Protein AF-A0A948V4L9-F1 (afdb_monomer_lite)

Secondary structure (DSSP, 8-state):
--HHHHHHHHHTS-HHHHHHHHHHHHHHHHHHHHHHHTHHHHTSPSP---HHHHHHHHHHTS-S-HHHHHHHHHHHHTSTTTS----

pLDDT: mean 74.15, std 16.55, range [39.12, 96.25]

Sequence (87 aa):
MSNISVNQQVSSLTVGELLELVHKAVREEVVHVLFESNSELIAEPPPVRNVDTIIEKMKATGKYKGSFLNSLRKGMEKSRTFGSTTQ

Radius of gyration: 25.58 Å; chains: 1; bounding box: 43×26×72 Å

Foldseek 3Di:
DPVVVVVVVLVPDDPVVNVVVVVVVVVVVVVVCVCVVCVVVVPPDDPPLALVVVLVVVVVVVPDDPVVSVVVSVVSCPDPRNHPPPD

Structure (mmCIF, N/CA/C/O backbone):
data_AF-A0A948V4L9-F1
#
_entry.id   AF-A0A948V4L9-F1
#
loop_
_atom_site.group_PDB
_atom_site.id
_atom_site.type_symbol
_atom_site.label_atom_id
_atom_site.label_alt_id
_atom_site.label_comp_id
_atom_site.label_asym_id
_atom_site.label_entity_id
_atom_site.label_seq_id
_atom_site.pdbx_PDB_ins_code
_atom_site.Cartn_x
_atom_site.Cartn_y
_atom_site.Cartn_z
_atom_site.occupancy
_atom_site.B_iso_or_equiv
_atom_site.auth_seq_id
_atom_site.auth_comp_id
_atom_site.auth_asym_id
_atom_site.auth_atom_id
_atom_site.pdbx_PDB_model_num
ATOM 1 N N . MET A 1 1 ? 3.788 -7.293 -51.031 1.00 42.97 1 MET A N 1
ATOM 2 C CA . MET A 1 1 ? 5.103 -7.094 -51.679 1.00 42.97 1 MET A CA 1
ATOM 3 C C . MET A 1 1 ? 5.923 -6.107 -50.846 1.00 42.97 1 MET A C 1
ATOM 5 O O . MET A 1 1 ? 6.029 -4.953 -51.226 1.00 42.97 1 MET A O 1
ATOM 9 N N . SER A 1 2 ? 6.466 -6.538 -49.699 1.00 50.44 2 SER A N 1
ATOM 10 C CA . SER A 1 2 ? 7.150 -5.624 -48.754 1.00 50.44 2 SER A CA 1
ATOM 11 C C . SER A 1 2 ? 8.524 -6.119 -48.270 1.00 50.44 2 SER A C 1
ATOM 13 O O . SER A 1 2 ? 9.227 -5.389 -47.584 1.00 50.44 2 SER A O 1
ATOM 15 N N . ASN A 1 3 ? 8.957 -7.324 -48.667 1.00 47.12 3 ASN A N 1
ATOM 16 C CA . ASN A 1 3 ? 10.205 -7.938 -48.176 1.00 47.12 3 ASN A CA 1
ATOM 17 C C . ASN A 1 3 ? 11.486 -7.430 -48.863 1.00 47.12 3 ASN A C 1
ATOM 19 O O . ASN A 1 3 ? 12.584 -7.700 -48.389 1.00 47.12 3 ASN A O 1
ATOM 23 N N . ILE A 1 4 ? 11.370 -6.705 -49.979 1.00 46.16 4 ILE A N 1
ATOM 24 C CA . ILE A 1 4 ? 12.533 -6.219 -50.742 1.00 46.16 4 ILE A CA 1
ATOM 25 C C . ILE A 1 4 ? 13.134 -4.965 -50.078 1.00 46.16 4 ILE A C 1
ATOM 27 O O . ILE A 1 4 ? 14.351 -4.805 -50.051 1.00 46.16 4 ILE A O 1
ATOM 31 N N . SER A 1 5 ? 12.296 -4.121 -49.460 1.00 53.38 5 SER A N 1
ATOM 32 C CA . SER A 1 5 ? 12.718 -2.838 -48.877 1.00 53.38 5 SER A CA 1
ATOM 33 C C . SER A 1 5 ? 13.541 -2.992 -47.594 1.00 53.38 5 SER A C 1
ATOM 35 O O . SER A 1 5 ? 14.460 -2.212 -47.369 1.00 53.38 5 SER A O 1
ATOM 37 N N . VAL A 1 6 ? 13.244 -4.003 -46.769 1.00 55.22 6 VAL A N 1
ATOM 38 C CA . VAL A 1 6 ? 13.963 -4.237 -45.504 1.00 55.22 6 VAL A CA 1
ATOM 39 C C . VAL A 1 6 ? 15.353 -4.818 -45.774 1.00 55.22 6 VAL A C 1
ATOM 41 O O . VAL A 1 6 ? 16.338 -4.342 -45.220 1.00 55.22 6 VAL A O 1
ATOM 44 N N . ASN A 1 7 ? 15.468 -5.781 -46.696 1.00 53.94 7 ASN A N 1
ATOM 45 C CA . ASN A 1 7 ? 16.761 -6.384 -47.039 1.00 53.94 7 ASN A CA 1
ATOM 46 C C . ASN A 1 7 ? 17.737 -5.382 -47.679 1.00 53.94 7 ASN A C 1
ATOM 48 O O . ASN A 1 7 ? 18.930 -5.422 -47.376 1.00 53.94 7 ASN A O 1
ATOM 52 N N . GLN A 1 8 ? 17.257 -4.451 -48.514 1.00 54.09 8 GLN A N 1
ATOM 53 C CA . GLN A 1 8 ? 18.115 -3.392 -49.063 1.00 54.09 8 GLN A CA 1
ATOM 54 C C . GLN A 1 8 ? 18.587 -2.394 -47.996 1.00 54.09 8 GLN A C 1
ATOM 56 O O . GLN A 1 8 ? 19.731 -1.957 -48.062 1.00 54.09 8 GLN A O 1
ATOM 61 N N . GLN A 1 9 ? 17.756 -2.079 -46.997 1.00 56.12 9 GLN A N 1
ATOM 62 C CA . GLN A 1 9 ? 18.121 -1.168 -45.906 1.00 56.12 9 GLN A CA 1
ATOM 63 C C . GLN A 1 9 ? 19.143 -1.778 -44.944 1.00 56.12 9 GLN A C 1
ATOM 65 O O . GLN A 1 9 ? 20.060 -1.080 -44.530 1.00 56.12 9 GLN A O 1
ATOM 70 N N . VAL A 1 10 ? 19.040 -3.074 -44.630 1.00 58.34 10 VAL A N 1
ATOM 71 C CA . VAL A 1 10 ? 19.999 -3.765 -43.747 1.00 58.34 10 VAL A CA 1
ATOM 72 C C . VAL A 1 10 ? 21.372 -3.920 -44.416 1.00 58.34 10 VAL A C 1
ATOM 74 O O . VAL A 1 10 ? 22.398 -3.825 -43.749 1.00 58.34 10 VAL A O 1
ATOM 77 N N . SER A 1 11 ? 21.400 -4.086 -45.743 1.00 63.00 11 SER A N 1
ATOM 78 C CA . SER A 1 11 ? 22.638 -4.234 -46.528 1.00 63.00 11 SER A CA 1
ATOM 79 C C . SER A 1 11 ? 23.496 -2.963 -46.582 1.00 63.00 11 SER A C 1
ATOM 81 O O . SER A 1 11 ? 24.684 -3.046 -46.881 1.00 63.00 11 SER A O 1
ATOM 83 N N . SER A 1 12 ? 22.901 -1.791 -46.328 1.00 72.31 12 SER A N 1
ATOM 84 C CA . SER A 1 12 ? 23.597 -0.496 -46.299 1.00 72.31 12 SER A CA 1
ATOM 85 C C . SER A 1 12 ? 24.073 -0.074 -44.909 1.00 72.31 12 SER A C 1
ATOM 87 O O . SER A 1 12 ? 24.707 0.972 -44.788 1.00 72.31 12 SER A O 1
ATOM 89 N N . LEU A 1 13 ? 23.755 -0.849 -43.869 1.00 74.00 13 LEU A N 1
ATOM 90 C CA . LEU A 1 13 ? 24.142 -0.532 -42.500 1.00 74.00 13 LEU A CA 1
ATOM 91 C C . LEU A 1 13 ? 25.578 -0.959 -42.230 1.00 74.00 13 LEU A C 1
ATOM 93 O O . LEU A 1 13 ? 26.041 -2.024 -42.646 1.00 74.00 13 LEU A O 1
ATOM 97 N N . THR A 1 14 ? 26.270 -0.139 -41.457 1.00 83.19 14 THR A N 1
ATOM 98 C CA . THR A 1 14 ? 27.519 -0.549 -40.829 1.00 83.19 14 THR A CA 1
ATOM 99 C C . THR A 1 14 ? 27.256 -1.651 -39.799 1.00 83.19 14 THR A C 1
ATOM 101 O O . THR A 1 14 ? 26.153 -1.807 -39.271 1.00 83.19 14 THR A O 1
ATOM 104 N N . VAL A 1 15 ? 28.300 -2.409 -39.456 1.00 80.19 15 VAL A N 1
ATOM 105 C CA . VAL A 1 15 ? 28.218 -3.458 -38.424 1.00 80.19 15 VAL A CA 1
ATOM 106 C C . VAL A 1 15 ? 27.714 -2.900 -37.083 1.00 80.19 15 VAL A C 1
ATOM 108 O O . VAL A 1 15 ? 26.991 -3.591 -36.371 1.00 80.19 15 VAL A O 1
ATOM 111 N N . GLY A 1 16 ? 28.053 -1.647 -36.754 1.00 81.50 16 GLY A N 1
ATOM 112 C CA . GLY A 1 16 ? 27.589 -0.976 -35.537 1.00 81.50 16 GLY A CA 1
ATOM 113 C C . GLY A 1 16 ? 26.083 -0.715 -35.540 1.00 81.50 16 GLY A C 1
ATOM 114 O O . GLY A 1 16 ? 25.400 -1.071 -34.585 1.00 81.50 16 GLY A O 1
ATOM 115 N N . GLU A 1 17 ? 25.552 -0.178 -36.637 1.00 76.19 17 GLU A N 1
ATOM 116 C CA . GLU A 1 17 ? 24.114 0.089 -36.783 1.00 76.19 17 GLU A CA 1
ATOM 117 C C . GLU A 1 17 ? 23.292 -1.208 -36.814 1.00 76.19 17 GLU A C 1
ATOM 119 O O . GLU A 1 17 ? 22.200 -1.281 -36.246 1.00 76.19 17 GLU A O 1
ATOM 124 N N . LEU A 1 18 ? 23.838 -2.270 -37.415 1.00 81.44 18 LEU A N 1
ATOM 125 C CA . LEU A 1 18 ? 23.229 -3.597 -37.373 1.00 81.44 18 LEU A CA 1
ATOM 126 C C . LEU A 1 18 ? 23.165 -4.142 -35.939 1.00 81.44 18 LEU A C 1
ATOM 128 O O . LEU A 1 18 ? 22.135 -4.673 -35.522 1.00 81.44 18 LEU A O 1
ATOM 132 N N . LEU A 1 19 ? 24.249 -3.992 -35.173 1.00 80.19 19 LEU A N 1
ATOM 133 C CA . LEU A 1 19 ? 24.310 -4.437 -33.783 1.00 80.19 19 LEU A CA 1
ATOM 134 C C . LEU A 1 19 ? 23.319 -3.664 -32.897 1.00 80.19 19 LEU A C 1
ATOM 136 O O . LEU A 1 19 ? 22.663 -4.264 -32.047 1.00 80.19 19 LEU A O 1
ATOM 140 N N . GLU A 1 20 ? 23.157 -2.358 -33.118 1.00 81.25 20 GLU A N 1
ATOM 141 C CA . GLU A 1 20 ? 22.158 -1.545 -32.414 1.00 81.25 20 GLU A CA 1
ATOM 142 C C . GLU A 1 20 ? 20.723 -2.005 -32.694 1.00 81.25 20 GLU A C 1
ATOM 144 O O . GLU A 1 20 ? 19.921 -2.114 -31.761 1.00 81.25 20 GLU A O 1
ATOM 149 N N . LEU A 1 21 ? 20.399 -2.333 -33.948 1.00 82.06 21 LEU A N 1
ATOM 150 C CA . LEU A 1 21 ? 19.084 -2.868 -34.308 1.00 82.06 21 LEU A CA 1
ATOM 151 C C . LEU A 1 21 ? 18.821 -4.228 -33.660 1.00 82.06 21 LEU A C 1
ATOM 153 O O . LEU A 1 21 ? 17.734 -4.444 -33.121 1.00 82.06 21 LEU A O 1
ATOM 157 N N . VAL A 1 22 ? 19.818 -5.117 -33.657 1.00 80.69 22 VAL A N 1
ATOM 158 C CA . VAL A 1 22 ? 19.721 -6.414 -32.972 1.00 80.69 22 VAL A CA 1
ATOM 159 C C . VAL A 1 22 ? 19.503 -6.206 -31.474 1.00 80.69 22 VAL A C 1
ATOM 161 O O . VAL A 1 22 ? 18.590 -6.795 -30.902 1.00 80.69 22 VAL A O 1
ATOM 164 N N . HIS A 1 23 ? 20.270 -5.324 -30.832 1.00 79.19 23 HIS A N 1
ATOM 165 C CA . HIS A 1 23 ? 20.089 -5.017 -29.412 1.00 79.19 23 HIS A CA 1
ATOM 166 C C . HIS A 1 23 ? 18.712 -4.425 -29.101 1.00 79.19 23 HIS A C 1
ATOM 168 O O . HIS A 1 23 ? 18.138 -4.736 -28.055 1.00 79.19 23 HIS A O 1
ATOM 174 N N . LYS A 1 24 ? 18.173 -3.582 -29.985 1.00 77.44 24 LYS A N 1
ATOM 175 C CA . LYS A 1 24 ? 16.832 -3.017 -29.828 1.00 77.44 24 LYS A CA 1
ATOM 176 C C . LYS A 1 24 ? 15.758 -4.102 -29.915 1.00 77.44 24 LYS A C 1
ATOM 178 O O . LYS A 1 24 ? 14.923 -4.172 -29.020 1.00 77.44 24 LYS A O 1
ATOM 183 N N . ALA A 1 25 ? 15.834 -4.975 -30.920 1.00 77.56 25 ALA A N 1
ATOM 184 C CA . ALA A 1 25 ? 14.902 -6.088 -31.086 1.00 77.56 25 ALA A CA 1
ATOM 185 C C . ALA A 1 25 ? 14.953 -7.062 -29.897 1.00 77.56 25 ALA A C 1
ATOM 187 O O . ALA A 1 25 ? 13.918 -7.426 -29.349 1.00 77.56 25 ALA A O 1
ATOM 188 N N . VAL A 1 26 ? 16.157 -7.415 -29.429 1.00 81.69 26 VAL A N 1
ATOM 189 C CA . VAL A 1 26 ? 16.335 -8.270 -28.242 1.00 81.69 26 VAL A CA 1
ATOM 190 C C . VAL A 1 26 ? 15.751 -7.607 -26.993 1.00 81.69 26 VAL A C 1
ATOM 192 O O . VAL A 1 26 ? 15.114 -8.276 -26.185 1.00 81.69 26 VAL A O 1
ATOM 195 N N . ARG A 1 27 ? 15.934 -6.293 -26.817 1.00 74.44 27 ARG A N 1
ATOM 196 C CA . ARG A 1 27 ? 15.357 -5.559 -25.682 1.00 74.44 27 ARG A CA 1
ATOM 197 C C . ARG A 1 27 ? 13.831 -5.553 -25.726 1.00 74.44 27 ARG A C 1
ATOM 199 O O . ARG A 1 27 ? 13.212 -5.744 -24.685 1.00 74.44 27 ARG A O 1
ATOM 206 N N . GLU A 1 28 ? 13.246 -5.312 -26.895 1.00 72.06 28 GLU A N 1
ATOM 207 C CA . GLU A 1 28 ? 11.792 -5.327 -27.084 1.00 72.06 28 GLU A CA 1
ATOM 208 C C . GLU A 1 28 ? 11.213 -6.711 -26.779 1.00 72.06 28 GLU A C 1
ATOM 210 O O . GLU A 1 28 ? 10.257 -6.801 -26.015 1.00 72.06 28 GLU A O 1
ATOM 215 N N . GLU A 1 29 ? 11.855 -7.777 -27.258 1.00 74.50 29 GLU A N 1
ATOM 216 C CA . GLU A 1 29 ? 11.453 -9.158 -26.976 1.00 74.50 29 GLU A CA 1
ATOM 217 C C . GLU A 1 29 ? 11.555 -9.494 -25.482 1.00 74.50 29 GLU A C 1
ATOM 219 O O . GLU A 1 29 ? 10.619 -10.025 -24.890 1.00 74.50 29 GLU A O 1
ATOM 224 N N . VAL A 1 30 ? 12.662 -9.127 -24.826 1.00 73.19 30 VAL A N 1
ATOM 225 C CA . VAL A 1 30 ? 12.841 -9.352 -23.382 1.00 73.19 30 VAL A CA 1
ATOM 226 C C . VAL A 1 30 ? 11.768 -8.623 -22.576 1.00 73.19 30 VAL A C 1
ATOM 228 O O . VAL A 1 30 ? 11.225 -9.184 -21.627 1.00 73.19 30 VAL A O 1
ATOM 231 N N . VAL A 1 31 ? 11.442 -7.384 -22.947 1.00 70.44 31 VAL A N 1
ATOM 232 C CA . VAL A 1 31 ? 10.355 -6.633 -22.312 1.00 70.44 31 VAL A CA 1
ATOM 233 C C . VAL A 1 31 ? 9.020 -7.324 -22.574 1.00 70.44 31 VAL A C 1
ATOM 235 O O . VAL A 1 31 ? 8.275 -7.545 -21.629 1.00 70.44 31 VAL A O 1
ATOM 238 N N . HIS A 1 32 ? 8.729 -7.730 -23.806 1.00 73.12 32 HIS A N 1
ATOM 239 C CA . HIS A 1 32 ? 7.487 -8.421 -24.138 1.00 73.12 32 HIS A CA 1
ATOM 240 C C . HIS A 1 32 ? 7.306 -9.696 -23.307 1.00 73.12 32 HIS A C 1
ATOM 242 O O . HIS A 1 32 ? 6.303 -9.838 -22.612 1.00 73.12 32 HIS A O 1
ATOM 248 N N . VAL A 1 33 ? 8.333 -10.548 -23.256 1.00 75.00 33 VAL A N 1
ATOM 249 C CA . VAL A 1 33 ? 8.338 -11.779 -22.456 1.00 75.00 33 VAL A CA 1
ATOM 250 C C . VAL A 1 33 ? 8.167 -11.477 -20.970 1.00 75.00 33 VAL A C 1
ATOM 252 O O . VAL A 1 33 ? 7.400 -12.164 -20.300 1.00 75.00 33 VAL A O 1
ATOM 255 N N . LEU A 1 34 ? 8.829 -10.446 -20.432 1.00 68.88 34 LEU A N 1
ATOM 256 C CA . LEU A 1 34 ? 8.633 -10.040 -19.039 1.00 68.88 34 LEU A CA 1
ATOM 257 C C . LEU A 1 34 ? 7.199 -9.569 -18.784 1.00 68.88 34 LEU A C 1
ATOM 259 O O . LEU A 1 34 ? 6.632 -9.922 -17.757 1.00 68.88 34 LEU A O 1
ATOM 263 N N . PHE A 1 35 ? 6.595 -8.798 -19.680 1.00 64.88 35 PHE A N 1
ATOM 264 C CA . PHE A 1 35 ? 5.238 -8.286 -19.490 1.00 64.88 35 PHE A CA 1
ATOM 265 C C . PHE A 1 35 ? 4.167 -9.370 -19.682 1.00 64.88 35 PHE A C 1
ATOM 267 O O . PHE A 1 35 ? 3.194 -9.391 -18.933 1.00 64.88 35 PHE A O 1
ATOM 274 N N . GLU A 1 36 ? 4.361 -10.308 -20.606 1.00 65.44 36 GLU A N 1
ATOM 275 C CA . GLU A 1 36 ? 3.468 -11.457 -20.791 1.00 65.44 36 GLU A CA 1
ATOM 276 C C . GLU A 1 36 ? 3.585 -12.458 -19.638 1.00 65.44 36 GLU A C 1
ATOM 278 O O . GLU A 1 36 ? 2.571 -12.884 -19.078 1.00 65.44 36 GLU A O 1
ATOM 283 N N . SER A 1 37 ? 4.816 -12.765 -19.216 1.00 60.50 37 SER A N 1
ATOM 284 C CA . SER A 1 37 ? 5.085 -13.691 -18.104 1.00 60.50 37 SER A CA 1
ATOM 285 C C . SER A 1 37 ? 4.679 -13.119 -16.744 1.00 60.50 37 SER A C 1
ATOM 287 O O . SER A 1 37 ? 4.443 -13.879 -15.813 1.00 60.50 37 SER A O 1
ATOM 289 N N . ASN A 1 38 ? 4.594 -11.790 -16.617 1.00 55.12 38 ASN A N 1
ATOM 290 C CA . ASN A 1 38 ? 4.148 -11.093 -15.406 1.00 55.12 38 ASN A CA 1
ATOM 291 C C . ASN A 1 38 ? 2.767 -10.445 -15.580 1.00 55.12 38 ASN A C 1
ATOM 293 O O . ASN A 1 38 ? 2.409 -9.544 -14.820 1.00 55.12 38 ASN A O 1
ATOM 297 N N . SER A 1 39 ? 1.974 -10.896 -16.554 1.00 55.03 39 SER A N 1
ATOM 298 C CA . SER A 1 39 ? 0.598 -10.425 -16.750 1.00 55.03 39 SER A CA 1
ATOM 299 C C . SER A 1 39 ? -0.257 -10.579 -15.482 1.00 55.03 39 SER A C 1
ATOM 301 O O . SER A 1 39 ? -1.112 -9.737 -15.218 1.00 55.03 39 SER A O 1
ATOM 303 N N . GLU A 1 40 ? 0.051 -11.564 -14.633 1.00 54.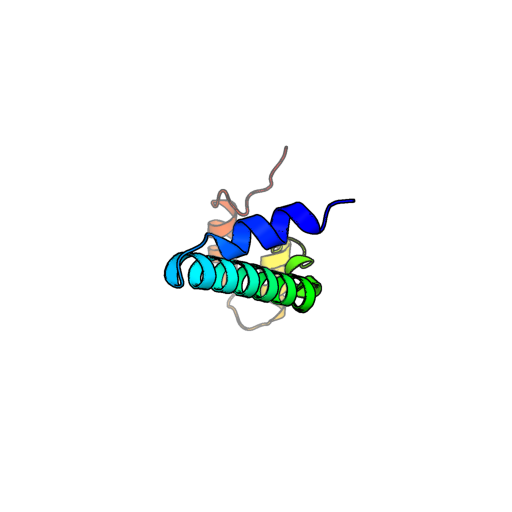53 40 GLU A N 1
ATOM 304 C CA . GLU A 1 40 ? -0.555 -11.746 -13.307 1.00 54.53 40 GLU A CA 1
ATOM 305 C C . GLU A 1 40 ? -0.149 -10.664 -12.284 1.00 54.53 40 GLU A C 1
ATOM 307 O O . GLU A 1 40 ? -0.988 -10.244 -11.492 1.00 54.53 40 GLU A O 1
ATOM 312 N N . LEU A 1 41 ? 1.090 -10.147 -12.326 1.00 51.91 41 LEU A N 1
ATOM 313 C CA . LEU A 1 41 ? 1.554 -9.048 -11.455 1.00 51.91 41 LEU A CA 1
ATOM 314 C C . LEU A 1 41 ? 1.030 -7.680 -11.911 1.00 51.91 41 LEU A C 1
ATOM 316 O O . LEU A 1 41 ? 0.828 -6.783 -11.096 1.00 51.91 41 LEU A O 1
ATOM 320 N N . ILE A 1 42 ? 0.822 -7.503 -13.219 1.00 54.06 42 ILE A N 1
ATOM 321 C CA . ILE A 1 42 ? 0.277 -6.265 -13.801 1.00 54.06 42 ILE A CA 1
ATOM 322 C C . ILE A 1 42 ? -1.246 -6.199 -13.602 1.00 54.06 42 ILE A C 1
ATOM 324 O O . ILE A 1 42 ? -1.807 -5.109 -13.485 1.00 54.06 42 ILE A O 1
ATOM 328 N N . ALA A 1 43 ? -1.909 -7.356 -13.525 1.00 52.75 43 ALA A N 1
ATOM 329 C CA . ALA A 1 43 ? -3.330 -7.474 -13.218 1.00 52.75 43 ALA A CA 1
ATOM 330 C C . ALA A 1 43 ? -3.652 -7.341 -11.720 1.00 52.75 43 ALA A C 1
ATOM 332 O O . ALA A 1 43 ? -4.833 -7.380 -11.356 1.00 52.75 43 ALA A O 1
ATOM 333 N N . GLU A 1 44 ? -2.653 -7.176 -10.842 1.00 51.00 44 GLU A N 1
ATOM 334 C CA . GLU A 1 44 ? -2.942 -6.911 -9.440 1.00 51.00 44 GLU A CA 1
ATOM 335 C C . GLU A 1 44 ? -3.690 -5.574 -9.322 1.00 51.00 44 GLU A C 1
ATOM 337 O O . GLU A 1 44 ? -3.208 -4.535 -9.793 1.00 51.00 44 GLU A O 1
ATOM 342 N N . PRO A 1 45 ? -4.890 -5.566 -8.710 1.00 55.72 45 PRO A N 1
ATOM 343 C CA . PRO A 1 45 ? -5.619 -4.332 -8.496 1.00 55.72 45 PRO A CA 1
ATOM 344 C C . PRO A 1 45 ? -4.715 -3.368 -7.724 1.00 55.72 45 PRO A C 1
ATOM 346 O O . PRO A 1 45 ? -3.963 -3.809 -6.846 1.00 55.72 45 PRO A O 1
ATOM 349 N N . PRO A 1 46 ? -4.775 -2.057 -8.027 1.00 59.78 46 PRO A N 1
ATOM 350 C CA . PRO A 1 46 ? -3.911 -1.079 -7.386 1.00 59.78 46 PRO A CA 1
ATOM 351 C C . PRO A 1 46 ? -3.951 -1.287 -5.869 1.00 59.78 46 PRO A C 1
ATOM 353 O O . PRO A 1 46 ? -5.035 -1.547 -5.329 1.00 59.78 46 PRO A O 1
ATOM 356 N N . PRO A 1 47 ? -2.795 -1.193 -5.181 1.00 65.31 47 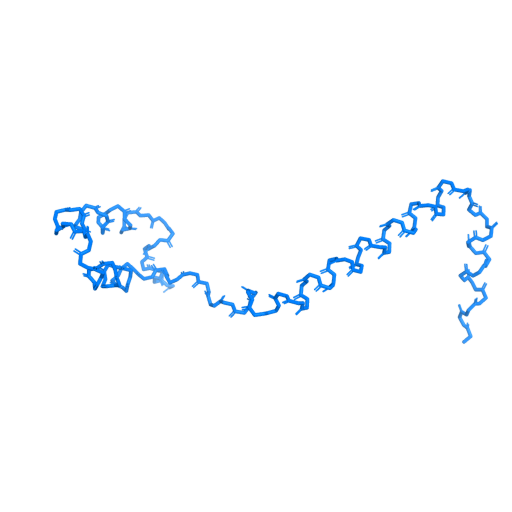PRO A N 1
ATOM 357 C CA . PRO A 1 47 ? -2.684 -1.559 -3.776 1.00 65.31 47 PRO A CA 1
ATOM 358 C C . PRO A 1 47 ? -3.806 -0.892 -2.994 1.00 65.31 47 PRO A C 1
ATOM 360 O O . PRO A 1 47 ? -4.031 0.307 -3.163 1.00 65.31 47 PRO A O 1
ATOM 363 N N . VAL A 1 48 ? -4.535 -1.687 -2.200 1.00 63.78 48 VAL A N 1
ATOM 364 C CA . VAL A 1 48 ? -5.752 -1.263 -1.495 1.00 63.78 48 VAL A CA 1
ATOM 365 C C . VAL A 1 48 ? -5.496 0.074 -0.806 1.00 63.78 48 VAL A C 1
ATOM 367 O O . VAL A 1 48 ? -4.790 0.126 0.190 1.00 63.78 48 VAL A O 1
ATOM 370 N N . ARG A 1 49 ? -6.049 1.167 -1.342 1.00 74.31 49 ARG A N 1
ATOM 371 C CA . ARG A 1 49 ? -5.810 2.525 -0.813 1.00 74.31 49 ARG A CA 1
ATOM 372 C C . ARG A 1 49 ? -6.722 2.873 0.359 1.00 74.31 49 ARG A C 1
ATOM 374 O O . ARG A 1 49 ? -6.582 3.935 0.951 1.00 74.31 49 ARG A O 1
ATOM 381 N N . ASN A 1 50 ? -7.654 1.981 0.689 1.00 84.31 50 ASN A N 1
ATOM 382 C CA . ASN A 1 50 ? -8.588 2.165 1.783 1.00 84.31 50 ASN A CA 1
ATOM 383 C C . ASN A 1 50 ? -7.884 1.919 3.130 1.00 84.31 50 ASN A C 1
ATOM 385 O O . ASN A 1 50 ? -7.414 0.812 3.412 1.00 84.31 50 ASN A O 1
ATOM 389 N N . VAL A 1 51 ? -7.832 2.965 3.960 1.00 87.75 51 VAL A N 1
ATOM 390 C CA . VAL A 1 51 ? -7.213 2.932 5.292 1.00 87.75 51 VAL A CA 1
ATOM 391 C C . VAL A 1 51 ? -7.854 1.872 6.184 1.00 87.75 51 VAL A C 1
ATOM 393 O O . VAL A 1 51 ? -7.131 1.139 6.855 1.00 87.75 51 VAL A O 1
ATOM 396 N N . ASP A 1 52 ? -9.181 1.743 6.175 1.00 89.31 52 ASP A N 1
ATOM 397 C CA . ASP A 1 52 ? -9.890 0.775 7.015 1.00 89.31 52 ASP A CA 1
ATOM 398 C C . ASP A 1 52 ? -9.489 -0.652 6.673 1.00 89.31 52 ASP A C 1
ATOM 400 O O . ASP A 1 52 ? -9.082 -1.400 7.562 1.00 89.31 52 ASP A O 1
ATOM 404 N N . THR A 1 53 ? -9.472 -0.997 5.384 1.00 88.25 53 THR A N 1
ATOM 405 C CA . THR A 1 53 ? -9.082 -2.340 4.941 1.00 88.25 53 THR A CA 1
ATOM 406 C C . THR A 1 53 ? -7.629 -2.666 5.297 1.00 88.25 53 THR A C 1
ATOM 408 O O . THR A 1 53 ? -7.329 -3.793 5.697 1.00 88.25 53 THR A O 1
ATOM 411 N N . ILE A 1 54 ? -6.708 -1.702 5.180 1.00 89.00 54 ILE A N 1
ATOM 412 C CA . ILE A 1 54 ? -5.309 -1.907 5.586 1.00 89.00 54 ILE A CA 1
ATOM 413 C C . ILE A 1 54 ? -5.225 -2.149 7.097 1.00 89.00 54 ILE A C 1
ATOM 415 O O . ILE A 1 54 ? -4.586 -3.109 7.534 1.00 89.00 54 ILE A O 1
ATOM 419 N N . ILE A 1 55 ? -5.880 -1.308 7.901 1.00 92.88 55 ILE A N 1
ATOM 420 C CA . ILE A 1 55 ? -5.839 -1.416 9.362 1.00 92.88 55 ILE A CA 1
ATOM 421 C C . ILE A 1 55 ? -6.483 -2.723 9.837 1.00 92.88 55 ILE A C 1
ATOM 423 O O . ILE A 1 55 ? -5.942 -3.365 10.739 1.00 92.88 55 ILE A O 1
ATOM 427 N N . GLU A 1 56 ? -7.578 -3.162 9.216 1.00 92.50 56 GLU A N 1
ATOM 428 C CA . GLU A 1 56 ? -8.206 -4.458 9.490 1.00 92.50 56 GLU A CA 1
ATOM 429 C C . GLU A 1 56 ? -7.265 -5.624 9.190 1.00 92.50 56 GLU A C 1
ATOM 431 O O . GLU A 1 56 ? -7.050 -6.472 10.061 1.00 92.50 56 GLU A O 1
ATOM 436 N N . LYS A 1 57 ? -6.632 -5.637 8.009 1.00 91.50 57 LYS A N 1
ATOM 437 C CA . LYS A 1 57 ? -5.658 -6.677 7.643 1.00 91.50 57 LYS A CA 1
ATOM 438 C C . LYS A 1 57 ? -4.471 -6.703 8.604 1.00 91.50 57 LYS A C 1
ATOM 440 O O . LYS A 1 57 ? -4.057 -7.775 9.038 1.00 91.50 57 LYS A O 1
ATOM 445 N N . MET A 1 58 ? -3.944 -5.542 8.992 1.00 92.94 58 MET A N 1
ATOM 446 C CA . MET A 1 58 ? -2.840 -5.462 9.954 1.00 92.94 58 MET A CA 1
ATOM 447 C C . MET A 1 58 ? -3.254 -5.923 11.352 1.00 92.94 58 MET A C 1
ATOM 449 O O . MET A 1 58 ? -2.502 -6.657 11.997 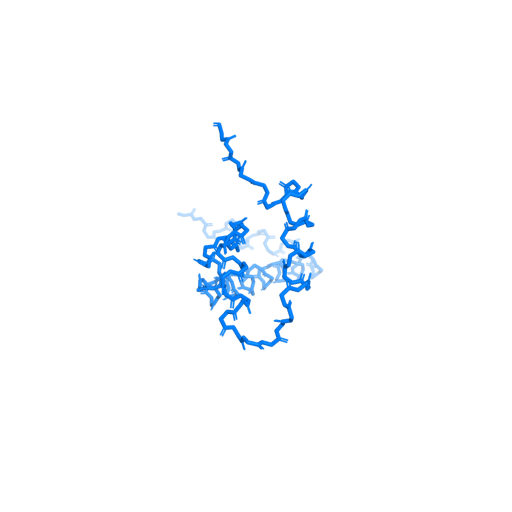1.00 92.94 58 MET A O 1
ATOM 453 N N . LYS A 1 59 ? -4.456 -5.555 11.806 1.00 94.25 59 LYS A N 1
ATOM 454 C CA . LYS A 1 59 ? -5.021 -6.025 13.076 1.00 94.25 59 LYS A CA 1
ATOM 455 C C . LYS A 1 59 ? -5.201 -7.546 13.078 1.00 94.25 59 LYS A C 1
ATOM 457 O O . LYS A 1 59 ? -4.852 -8.180 14.070 1.00 94.25 59 LYS A O 1
ATOM 462 N N . ALA A 1 60 ? -5.654 -8.127 11.965 1.00 94.25 60 ALA A N 1
ATOM 463 C CA . ALA A 1 60 ? -5.839 -9.571 11.811 1.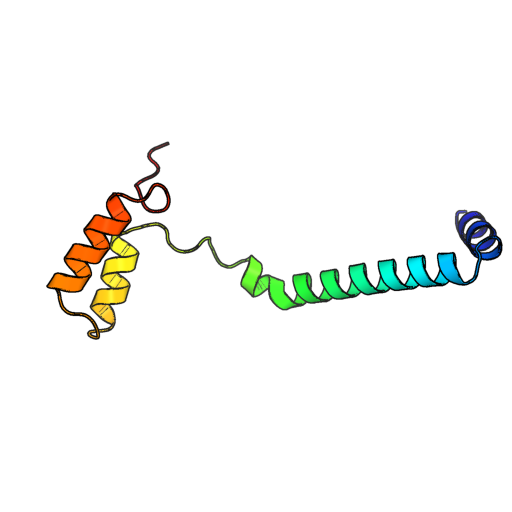00 94.25 60 ALA A CA 1
ATOM 464 C C . ALA A 1 60 ? -4.534 -10.373 11.964 1.00 94.25 60 ALA A C 1
ATOM 466 O O . ALA A 1 60 ? -4.574 -11.532 12.362 1.00 94.25 60 ALA A O 1
ATOM 467 N N . THR A 1 61 ? -3.367 -9.763 11.720 1.00 93.75 61 THR A N 1
ATOM 468 C CA . THR A 1 61 ? -2.076 -10.442 11.935 1.00 93.75 61 THR A CA 1
ATOM 469 C C . THR A 1 61 ? -1.732 -10.664 13.410 1.00 93.75 61 THR A C 1
ATOM 471 O O . THR A 1 61 ? -0.854 -11.469 13.706 1.00 93.75 61 THR A O 1
ATOM 474 N N . GLY A 1 62 ? -2.338 -9.908 14.334 1.00 94.31 62 GLY A N 1
ATOM 475 C CA . GLY A 1 62 ? -2.012 -9.943 15.765 1.00 94.31 62 GLY A CA 1
ATOM 476 C C . GLY A 1 62 ? -0.601 -9.451 16.130 1.00 94.31 62 GLY A C 1
ATOM 477 O O . GLY A 1 62 ? -0.242 -9.444 17.304 1.00 94.31 62 GLY A O 1
ATOM 478 N N . LYS A 1 63 ? 0.207 -9.013 15.154 1.00 95.19 63 LYS A N 1
ATOM 479 C CA . LYS A 1 63 ? 1.622 -8.641 15.354 1.00 95.19 63 LYS A CA 1
ATOM 480 C C . LYS A 1 63 ? 1.822 -7.227 15.901 1.00 95.19 63 LYS A C 1
ATOM 482 O O . LYS A 1 63 ? 2.923 -6.880 16.322 1.00 95.19 63 LYS A O 1
ATOM 487 N N . TYR A 1 64 ? 0.783 -6.397 15.877 1.00 95.75 64 TYR A N 1
ATOM 488 C CA . TYR A 1 64 ? 0.892 -4.964 16.132 1.00 95.75 64 TYR A CA 1
ATOM 489 C C . TYR A 1 64 ? 0.047 -4.528 17.327 1.00 95.75 64 TYR A C 1
ATOM 491 O O . TYR A 1 64 ? -1.112 -4.912 17.472 1.00 95.75 64 TYR A O 1
ATOM 499 N N . LYS A 1 65 ? 0.622 -3.662 18.169 1.00 95.44 65 LYS A N 1
ATOM 500 C CA . LYS A 1 65 ? -0.082 -3.049 19.303 1.00 95.44 65 LYS A CA 1
ATOM 501 C C . LYS A 1 65 ? -1.144 -2.061 18.809 1.00 95.44 65 LYS A C 1
ATOM 503 O O . LYS A 1 65 ? -0.925 -1.345 17.833 1.00 95.44 65 LYS A O 1
ATOM 508 N N . GLY A 1 66 ? -2.256 -1.942 19.539 1.00 94.31 66 GLY A N 1
ATOM 509 C CA . GLY A 1 66 ? -3.346 -1.022 19.184 1.00 94.31 66 GLY A CA 1
ATOM 510 C C . GLY A 1 66 ? -2.910 0.445 19.076 1.00 94.31 66 GLY A C 1
ATOM 511 O O . GLY A 1 66 ? -3.340 1.152 18.171 1.00 94.31 66 GLY A O 1
ATOM 512 N N . SER A 1 67 ? -1.985 0.894 19.931 1.00 95.94 67 SER A N 1
ATOM 513 C CA . SER A 1 67 ? -1.422 2.250 19.859 1.00 95.94 67 SER A CA 1
ATOM 514 C C . SER A 1 67 ? -0.661 2.512 18.556 1.00 95.94 67 SER A C 1
ATOM 516 O O . SER A 1 67 ? -0.786 3.593 17.986 1.00 95.94 67 SER A O 1
ATOM 518 N N . PHE A 1 68 ? 0.074 1.518 18.049 1.00 96.25 68 PHE A N 1
ATOM 519 C CA . PHE A 1 68 ? 0.762 1.608 16.762 1.00 96.25 68 PHE A CA 1
ATOM 520 C C . PHE A 1 68 ? -0.239 1.696 15.607 1.00 96.25 68 PHE A C 1
ATOM 522 O O . PHE A 1 68 ? -0.124 2.589 14.773 1.00 96.25 68 PHE A O 1
ATOM 529 N N . LEU A 1 69 ? -1.257 0.828 15.598 1.00 96.19 69 LEU A N 1
ATOM 530 C CA . LEU A 1 69 ? -2.296 0.835 14.562 1.00 96.19 69 LEU A CA 1
ATOM 531 C C . LEU A 1 69 ? -3.058 2.170 14.523 1.00 96.19 69 LEU A C 1
ATOM 533 O O . LEU A 1 69 ? -3.338 2.687 13.445 1.00 96.19 69 LEU A O 1
ATOM 537 N N . ASN A 1 70 ? -3.320 2.776 15.684 1.00 95.81 70 ASN A N 1
ATOM 538 C CA . ASN A 1 70 ? -3.963 4.090 15.773 1.00 95.81 70 ASN A CA 1
ATOM 539 C C . ASN A 1 70 ? -3.083 5.220 15.217 1.00 95.81 70 ASN A C 1
ATOM 541 O O . ASN A 1 70 ? -3.583 6.109 14.526 1.00 95.81 70 ASN A O 1
ATOM 545 N N . SER A 1 71 ? -1.779 5.204 15.506 1.00 95.81 71 SER A N 1
ATOM 546 C CA . SER A 1 71 ? -0.834 6.180 14.945 1.00 95.81 71 SER A CA 1
ATOM 547 C C . SER A 1 71 ? -0.675 6.012 13.435 1.00 95.81 71 SER A C 1
ATOM 549 O O . SER A 1 71 ? -0.652 7.005 12.708 1.00 95.81 71 SER A O 1
ATOM 551 N N . LEU A 1 72 ? -0.626 4.765 12.959 1.00 93.38 72 LEU A N 1
ATOM 552 C CA . LEU A 1 72 ? -0.541 4.442 11.539 1.00 93.38 72 LEU A CA 1
ATOM 553 C C . LEU A 1 72 ? -1.775 4.940 10.778 1.00 93.38 72 LEU A C 1
ATOM 555 O O . LEU A 1 72 ? -1.627 5.658 9.792 1.00 93.38 72 LEU A O 1
ATOM 559 N N . ARG A 1 73 ? -2.978 4.653 11.293 1.00 93.19 73 ARG A N 1
ATOM 560 C CA . ARG A 1 73 ? -4.251 5.148 10.749 1.00 93.19 73 ARG A CA 1
ATOM 561 C C . ARG A 1 73 ? -4.239 6.668 10.571 1.00 93.19 73 ARG A C 1
ATOM 563 O O . ARG A 1 73 ? -4.462 7.153 9.467 1.00 93.19 73 ARG A O 1
ATOM 570 N N . LYS A 1 74 ? -3.869 7.411 11.620 1.00 92.19 74 LYS A N 1
ATOM 571 C CA . LYS A 1 74 ? -3.767 8.882 11.576 1.00 92.19 74 LYS A CA 1
ATOM 572 C C . LYS A 1 74 ? -2.761 9.383 10.537 1.00 92.19 74 LYS A C 1
ATOM 574 O O . LYS A 1 74 ? -2.967 10.442 9.953 1.00 92.19 74 LYS A O 1
ATOM 579 N N . GLY A 1 75 ? -1.648 8.673 10.346 1.00 91.06 75 GLY A N 1
ATOM 580 C CA . GLY A 1 75 ? -0.650 9.017 9.329 1.00 91.06 75 GLY A CA 1
ATOM 581 C C . GLY A 1 75 ? -1.172 8.797 7.910 1.00 91.06 75 GLY A C 1
ATOM 582 O O . GLY A 1 75 ? -0.963 9.636 7.036 1.00 91.06 75 GLY A O 1
ATOM 583 N N . MET A 1 76 ? -1.900 7.703 7.699 1.00 90.19 76 MET A N 1
ATOM 584 C CA . MET A 1 76 ? -2.488 7.366 6.405 1.00 90.19 76 MET A CA 1
ATOM 585 C C . MET A 1 76 ? -3.643 8.299 6.029 1.00 90.19 76 MET A C 1
ATOM 587 O O . MET A 1 76 ? -3.673 8.780 4.903 1.00 90.19 76 MET A O 1
ATOM 591 N N . GLU A 1 77 ? -4.528 8.641 6.967 1.00 88.00 77 GLU A N 1
ATOM 592 C CA . GLU A 1 77 ? -5.635 9.590 6.743 1.00 88.00 77 GLU A CA 1
ATOM 593 C C . GLU A 1 77 ? -5.144 10.991 6.343 1.00 88.00 77 GLU A C 1
ATOM 595 O O . GLU A 1 77 ? -5.816 11.705 5.604 1.00 88.00 77 GLU A O 1
ATOM 600 N N . LYS A 1 78 ? -3.946 11.384 6.791 1.00 85.62 78 LYS A N 1
ATOM 601 C CA . LYS A 1 78 ? -3.300 12.649 6.402 1.00 85.62 78 LYS A CA 1
ATOM 602 C C . LYS A 1 78 ? -2.584 12.579 5.052 1.00 85.62 78 LYS A C 1
ATOM 604 O O . LYS A 1 78 ? -2.163 13.612 4.531 1.00 85.62 78 LYS A O 1
ATOM 609 N N . SER A 1 79 ? -2.391 11.383 4.501 1.00 82.06 79 SER A N 1
ATOM 610 C CA . SER A 1 79 ? -1.681 11.189 3.243 1.00 82.06 79 SER A CA 1
ATOM 611 C C . SER A 1 79 ? -2.605 11.414 2.051 1.00 82.06 79 SER A C 1
ATOM 613 O O . SER A 1 79 ? -3.685 10.833 1.960 1.00 82.06 79 SER A O 1
ATOM 615 N N . ARG A 1 80 ? -2.121 12.176 1.063 1.00 71.44 80 ARG A N 1
ATOM 616 C CA . ARG A 1 80 ? -2.804 12.373 -0.231 1.00 71.44 80 ARG A CA 1
ATOM 617 C C . ARG A 1 80 ? -3.001 11.062 -1.006 1.00 71.44 80 ARG A C 1
ATOM 619 O O . ARG A 1 80 ? -3.801 11.021 -1.929 1.00 71.44 80 ARG A O 1
ATOM 626 N N . THR A 1 81 ? -2.273 10.010 -0.634 1.00 73.56 81 THR A N 1
ATOM 627 C CA . THR A 1 81 ? -2.291 8.695 -1.289 1.00 73.56 81 THR A CA 1
ATOM 628 C C . THR A 1 81 ? -3.387 7.767 -0.756 1.00 73.56 81 THR A C 1
ATOM 630 O O . THR A 1 81 ? -3.851 6.900 -1.493 1.00 73.56 81 THR A O 1
ATOM 633 N N . PHE A 1 82 ? -3.783 7.927 0.512 1.00 72.12 82 PHE A N 1
ATOM 634 C CA . PHE A 1 82 ? -4.683 7.004 1.224 1.00 72.12 82 PHE A CA 1
ATOM 635 C C . PHE A 1 82 ? -5.979 7.671 1.712 1.00 72.12 82 PHE A C 1
ATOM 637 O O . PHE A 1 82 ? -6.847 6.999 2.261 1.00 72.12 82 PHE A O 1
ATOM 644 N N . GLY A 1 83 ? -6.136 8.983 1.510 1.00 55.91 83 GLY A N 1
ATOM 645 C CA . GLY A 1 83 ? -7.393 9.680 1.769 1.00 55.91 83 GLY A CA 1
ATOM 646 C C . GLY A 1 83 ? -8.514 9.203 0.842 1.00 55.91 83 GLY A C 1
ATOM 647 O O . GLY A 1 83 ? -8.269 8.838 -0.311 1.00 55.91 83 GLY A O 1
ATOM 648 N N . SER A 1 84 ? -9.754 9.228 1.339 1.00 53.56 84 SER A N 1
ATOM 649 C CA . SER A 1 84 ? -10.953 9.020 0.528 1.00 53.56 84 SER A CA 1
ATOM 650 C C . SER A 1 84 ? -10.914 9.981 -0.655 1.00 53.56 84 SER A C 1
ATOM 652 O O . SER A 1 84 ? -11.106 11.186 -0.498 1.00 53.56 84 SER A O 1
ATOM 654 N N . THR A 1 85 ? -10.635 9.454 -1.845 1.00 46.28 85 THR A N 1
ATOM 655 C CA . THR A 1 85 ? -10.916 10.165 -3.087 1.00 46.28 85 THR A CA 1
ATOM 656 C C . THR A 1 85 ? -12.434 10.179 -3.224 1.00 46.28 85 THR A C 1
ATOM 658 O O . THR A 1 85 ? -13.017 9.321 -3.877 1.00 46.28 85 THR A O 1
ATOM 661 N N . THR A 1 86 ? -13.084 11.109 -2.528 1.00 42.16 86 THR A N 1
ATOM 662 C CA . THR A 1 86 ? -14.353 11.647 -3.002 1.00 42.16 86 THR A CA 1
ATOM 663 C C . THR A 1 86 ? -13.985 12.370 -4.294 1.00 42.16 86 THR A C 1
ATOM 665 O O . THR A 1 86 ? -13.290 13.387 -4.250 1.00 42.16 86 THR A O 1
ATOM 668 N N . GLN A 1 87 ? -14.301 11.745 -5.431 1.00 39.12 87 GLN A N 1
ATOM 669 C CA . GLN A 1 87 ? -14.471 12.486 -6.679 1.00 39.12 87 GLN A CA 1
ATOM 670 C C . GLN A 1 87 ? -15.645 13.449 -6.517 1.00 39.12 87 GLN A C 1
ATOM 672 O O . GLN A 1 87 ? -16.614 13.060 -5.822 1.00 39.12 87 GLN A O 1
#

=== Feature glossary ===
The record interleaves many kinds of information about one protein. Here is each kind framed as the question it answers.

Q: What does the local fold look like, residue by residue?
A: The Foldseek 3Di string encodes local tertiary geometry as a 20-letter alphabet — one character per residue — derived from the relative positions of nearby Cα atoms. Unlike the amino-acid sequence, 3Di is a direct function of the 3D structure, so two proteins with the same fold have similar 3Di strings even at low sequence identity.

Q: Which residues are in helices, strands, or loops?
A: The SS8 string is DSSP's per-residue secondary-structure call. α-helix (H) means an i→i+4 H-bond ladder; β-strand (E) means the residue participates in a β-sheet; 3₁₀ (G) and π (I) are tighter and wider helices; T/S are turns/bends; '-' is loop.

Q: How big and how compact is the whole molecule?
A: Radius of gyration (Rg) is the root-mean-square distance of Cα atoms fr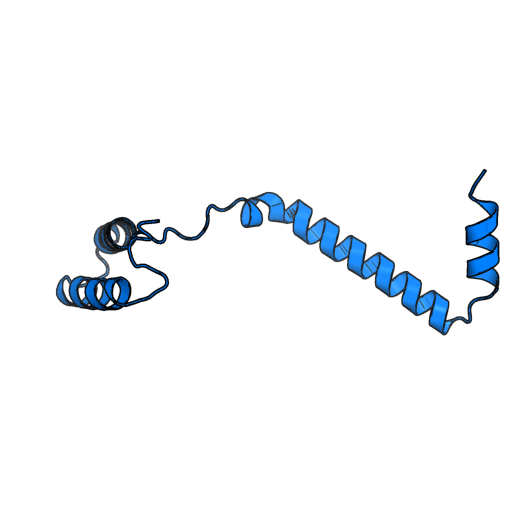om their centroid — a single number for overall size and compactness. A globular domain of N residues has Rg ≈ 2.2·N^0.38 Å; an extended or disordered chain has a much larger Rg. The Cα contact count is the number of residue pairs whose Cα atoms are within 8 Å and are more than four positions apart in sequence — a standard proxy for tertiary packing density. The bounding box is the smallest axis-aligned box enclosing all Cα atoms.

Q: Where is each backbone atom in 3D?
A: Structure coordinates are given as an mmCIF _atom_site loop: one row per atom with element, residue name, chain id, sequence number, and x/y/z position in Å. Only the four main-chain atoms per residue are included here; side chains are omitted to keep the record compact.

Q: What is the amino-acid chain?
A: Primary structure: the covalent order of the twenty standard amino acids along the backbone. Two proteins with the same sequence will (almost always) fold to the same structure; two with 30% identity often share a fold but not the details.

Q: What if only a Cα trace is available?
A: Three-state secondary structure (P-SEA) collapses the eight DSSP classes into helix (a), strand (b), and coil (c). P-SEA assigns these from Cα geometry alone — distances and angles — without requiring backbone oxygens, so it works on any Cα trace.

Q: What family and function is it annotated with?
A: Database cross-references. InterPro integrates a dozen domain/family signature databases into unified entries with residue-range hits. GO terms attach function/process/location labels with evidence codes. CATH codes position the fold in a four-level structural taxonomy. Organism is the NCBI-taxonomy species name.

Q: How confident is the AlphaFold model at each residue?
A: pLDDT is the predicted lDDT-Cα score: AlphaFold's confidence that the local environment of each residue (all inter-atomic distances within 15 Å) is correctly placed. It is a per-residue number between 0 and 100, with higher meaning more reliable.

Q: How mobile is each atom in the crystal?
A: B-factor (Debye–Waller factor) reflects atomic displacement in the crystal lattice. It is an experimental observable (units Å²), not a prediction; low values mean the atom is pinned down, high values mean it moves or is heterogeneous across the crystal.

Q: Which residues are buried vs exposed?
A: SASA measures how much of the protein is reachable by solvent. It is computed by rolling a water-sized probe over the atomic surface and summing the exposed area (Å²). Per-residue SASA distinguishes core (buried, low SASA) from surface (exposed, high SASA) residues; total SASA is a whole-molecule size measure.

Q: What do the diagnostic plots show?
A: Plot images: a contact map (which residues are close in 3D, as an N×N binary image), a Ramachandran scatter (backbone torsion angles, revealing secondary-structure composition at a glance), and — for AlphaFold structures — a PAE heatmap (pairwise prediction confidence).

Q: What known structures does this most resemble?
A: The Foldseek neighbor list gives the closest experimentally determined structures in the PDB, ranked by structural alignment. TM-score near 1 means near-identical fold; near 0.3 means only rough topology match. This is how one finds what a novel AlphaFold prediction most resembles in the solved-structure universe.

Q: Are the domains correctly placed relative to each other?
A: Predicted ali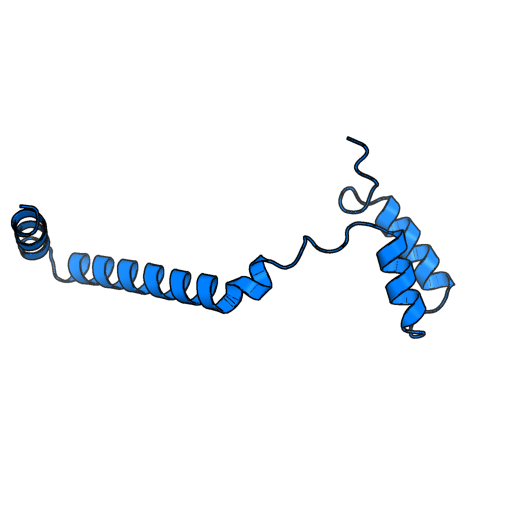gned error is AlphaFold's pairwise confidence. Unlike pLDDT (per-residue), PAE is per-residue-pair and captures whether two parts of the structure are correctly placed relative to each other. Units are ångströms of expected positional error.

Q: What do the rendered images show?
A: Structure images are PyMOL renders from six orthogonal camera directions. Cartoon representation draws helices as coils and strands as arrows; sticks shows the backbone as bonds; surface shows the solvent-excluded envelope. Rainbow coloring maps sequence position to hue (blue→red, N→C); chain coloring assigns a distinct color per polypeptide.

Q: What are the backbone torsion angles?
A: φ (phi) and ψ (psi) are the two rotatable backbone dihedrals per residue: φ is the C(i-1)–N–Cα–C torsion, ψ is the N–Cα–C–N(i+1) torsion, both in degrees on (−180°, 180°]. α-helical residues cluster near (−60°, −45°); β-strand residues near (−120°, +130°). A Ramachandran plot is simply a scatter of (φ, ψ) for every residue.